Protein AF-A0A530ADJ6-F1 (afdb_monomer_lite)

Sequence (115 aa):
MTLPSDALRDAIGQTRDKWGWFVALGVLLLIFGGIAFGNLFIATVASVYVVGWLMLMAGIIEIIHAFGVKTWGRFFYWLLSGLLYAVAGFFAFDNPLLASAVLTLLLAIALIASG

pLDDT: mean 85.09, std 7.75, range [54.53, 97.19]

Structure (mmCIF, N/CA/C/O backbone):
data_AF-A0A530ADJ6-F1
#
_entry.id   AF-A0A530ADJ6-F1
#
loop_
_atom_site.group_PDB
_atom_site.id
_atom_site.type_symbol
_atom_site.label_atom_id
_atom_site.label_alt_id
_atom_site.label_comp_id
_atom_site.label_asym_id
_atom_site.label_entity_id
_atom_site.label_seq_id
_atom_site.pdbx_PDB_ins_code
_atom_site.Cartn_x
_atom_site.Cartn_y
_atom_site.Cartn_z
_atom_site.occupancy
_atom_site.B_iso_or_equiv
_atom_site.auth_seq_id
_atom_site.auth_comp_id
_atom_site.auth_asym_id
_atom_site.auth_atom_id
_atom_site.pdbx_PDB_model_num
ATOM 1 N N . MET A 1 1 ? 17.556 -6.474 54.562 1.00 54.53 1 MET A N 1
ATOM 2 C CA . MET A 1 1 ? 17.461 -6.938 53.164 1.00 54.53 1 MET A CA 1
ATOM 3 C C . MET A 1 1 ? 16.010 -7.326 52.933 1.00 54.53 1 MET A C 1
ATOM 5 O O . MET A 1 1 ? 15.621 -8.417 53.322 1.00 54.53 1 MET A O 1
ATOM 9 N N . THR A 1 2 ? 15.182 -6.388 52.472 1.00 59.28 2 THR A N 1
ATOM 10 C CA . THR A 1 2 ? 13.768 -6.649 52.160 1.00 59.28 2 THR A CA 1
ATOM 11 C C . THR A 1 2 ? 13.702 -7.536 50.921 1.00 59.28 2 THR A C 1
ATOM 13 O O . THR A 1 2 ? 14.470 -7.350 49.975 1.00 59.28 2 THR A O 1
ATOM 16 N N . LEU A 1 3 ? 12.876 -8.576 50.973 1.00 68.12 3 LEU A N 1
ATOM 17 C CA . LEU A 1 3 ? 12.874 -9.622 49.962 1.00 68.12 3 LEU A CA 1
ATOM 18 C C . LEU A 1 3 ? 12.209 -9.103 48.674 1.00 68.12 3 LEU A C 1
ATOM 20 O O . LEU A 1 3 ? 11.205 -8.393 48.749 1.00 68.12 3 LEU A O 1
ATOM 24 N N . PRO A 1 4 ? 12.693 -9.499 47.481 1.00 72.88 4 PRO A N 1
ATOM 25 C CA . PRO A 1 4 ? 12.060 -9.165 46.197 1.00 72.88 4 PRO A CA 1
ATOM 26 C C . PRO A 1 4 ? 10.567 -9.531 46.125 1.00 72.88 4 PRO A C 1
ATOM 28 O O . PRO A 1 4 ? 9.810 -8.951 45.348 1.00 72.88 4 PRO A O 1
ATOM 31 N N . SER A 1 5 ? 10.136 -10.487 46.953 1.00 70.81 5 SER A N 1
ATOM 32 C CA . SER A 1 5 ? 8.747 -10.919 47.090 1.00 70.81 5 SER A CA 1
ATOM 33 C C . SER A 1 5 ? 7.806 -9.817 47.568 1.00 70.81 5 SER A C 1
ATOM 35 O O . SER A 1 5 ? 6.652 -9.809 47.147 1.00 70.81 5 SER A O 1
ATOM 37 N N . ASP A 1 6 ? 8.271 -8.898 48.414 1.00 77.06 6 ASP A N 1
ATOM 38 C CA . ASP A 1 6 ? 7.421 -7.846 48.985 1.00 77.06 6 ASP A CA 1
ATOM 39 C C . ASP A 1 6 ? 7.160 -6.751 47.945 1.00 77.06 6 ASP A C 1
ATOM 41 O O . ASP A 1 6 ? 6.018 -6.356 47.727 1.00 77.06 6 ASP A O 1
ATOM 45 N N . ALA A 1 7 ? 8.193 -6.379 47.181 1.00 77.44 7 ALA A N 1
ATOM 46 C CA . ALA A 1 7 ? 8.068 -5.462 46.049 1.00 77.44 7 ALA A CA 1
ATOM 47 C C . ALA A 1 7 ? 7.154 -6.019 44.937 1.00 77.44 7 ALA A C 1
ATOM 49 O O . ALA A 1 7 ? 6.353 -5.281 44.361 1.00 77.44 7 ALA A O 1
ATOM 50 N N . LEU A 1 8 ? 7.232 -7.326 44.650 1.00 76.31 8 LEU A N 1
ATOM 51 C CA . LEU A 1 8 ? 6.326 -7.987 43.701 1.00 76.31 8 LEU A CA 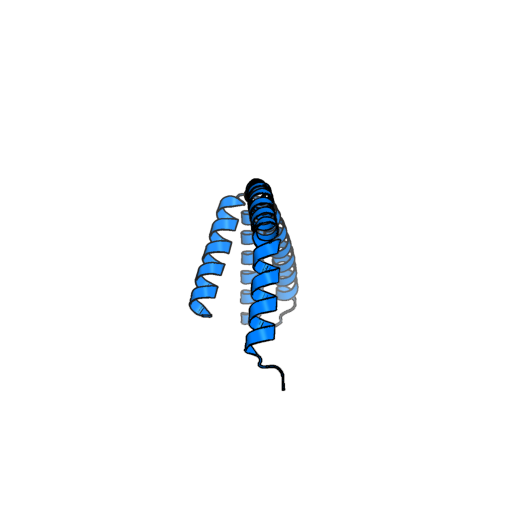1
ATOM 52 C C . LEU A 1 8 ? 4.878 -7.999 44.205 1.00 76.31 8 LEU A C 1
ATOM 54 O O . LEU A 1 8 ? 3.959 -7.739 43.429 1.00 76.31 8 LEU A O 1
ATOM 58 N N . ARG A 1 9 ? 4.657 -8.273 45.495 1.00 77.44 9 ARG A N 1
ATOM 59 C CA . ARG A 1 9 ? 3.319 -8.258 46.106 1.00 77.44 9 ARG A CA 1
ATOM 60 C C . ARG A 1 9 ? 2.690 -6.865 46.069 1.00 77.44 9 ARG A C 1
ATOM 62 O O . ARG A 1 9 ? 1.520 -6.762 45.700 1.00 77.44 9 ARG A O 1
ATOM 69 N N . ASP A 1 10 ? 3.464 -5.819 46.347 1.00 78.38 10 ASP A N 1
ATOM 70 C CA . ASP A 1 10 ? 3.004 -4.428 46.265 1.00 78.38 10 ASP A CA 1
ATOM 71 C C . ASP A 1 10 ? 2.699 -3.993 44.824 1.00 78.38 10 ASP A C 1
ATOM 73 O O . ASP A 1 10 ? 1.690 -3.327 44.577 1.00 78.38 10 ASP A O 1
ATOM 77 N N . ALA A 1 11 ? 3.515 -4.401 43.847 1.00 74.69 11 ALA A N 1
ATOM 78 C CA . ALA A 1 11 ? 3.263 -4.120 42.431 1.00 74.69 11 ALA A CA 1
ATOM 79 C C . ALA A 1 11 ? 1.991 -4.823 41.914 1.00 74.69 11 ALA A C 1
ATOM 81 O O . ALA A 1 11 ? 1.190 -4.229 41.183 1.00 74.69 11 ALA A O 1
ATOM 82 N N . ILE A 1 12 ? 1.765 -6.075 42.328 1.00 75.75 12 ILE A N 1
ATOM 83 C CA . ILE A 1 12 ? 0.544 -6.830 42.005 1.00 75.75 12 ILE A CA 1
ATOM 84 C C . ILE A 1 12 ? -0.675 -6.198 42.693 1.00 75.75 12 ILE A C 1
ATOM 86 O O . ILE A 1 12 ? -1.726 -6.071 42.064 1.00 75.75 12 ILE A O 1
ATOM 90 N N . GLY A 1 13 ? -0.537 -5.757 43.948 1.00 75.06 13 GLY A N 1
ATOM 91 C CA . GLY A 1 13 ? -1.580 -5.042 44.689 1.00 75.06 13 GLY A CA 1
ATOM 92 C C . GLY A 1 13 ? -2.013 -3.750 43.991 1.00 75.06 13 GLY A C 1
ATOM 93 O O . GLY A 1 13 ? -3.196 -3.577 43.706 1.00 75.06 13 GLY A O 1
ATOM 94 N N . GLN A 1 14 ? -1.055 -2.903 43.604 1.00 72.25 14 GLN A N 1
ATOM 95 C CA . GLN A 1 14 ? -1.323 -1.652 42.878 1.00 72.25 14 GLN A CA 1
ATOM 96 C C . GLN A 1 14 ? -1.936 -1.875 41.488 1.00 72.25 14 GLN A C 1
ATOM 98 O O . GLN A 1 14 ? -2.776 -1.091 41.042 1.00 72.25 14 GLN A O 1
ATOM 103 N N . THR A 1 15 ? -1.540 -2.947 40.794 1.00 67.69 15 THR A N 1
ATOM 104 C CA . THR A 1 15 ? -2.131 -3.312 39.495 1.00 67.69 15 THR A CA 1
ATOM 105 C C . THR A 1 15 ? -3.567 -3.802 39.663 1.00 67.69 15 THR A C 1
ATOM 107 O O . THR A 1 15 ? -4.422 -3.487 38.836 1.00 67.69 15 THR A O 1
ATOM 110 N N . ARG A 1 16 ? -3.857 -4.536 40.746 1.00 73.81 16 ARG A N 1
ATOM 111 C CA . ARG A 1 16 ? -5.198 -5.048 41.046 1.00 73.81 16 ARG A CA 1
ATOM 112 C C . ARG A 1 16 ? -6.171 -3.938 41.447 1.00 73.81 16 ARG A C 1
ATOM 114 O O . ARG A 1 16 ? -7.303 -3.957 40.974 1.00 73.81 16 ARG A O 1
ATOM 121 N N . ASP A 1 17 ? -5.709 -2.935 42.193 1.00 75.75 17 ASP A N 1
ATOM 122 C CA . ASP A 1 17 ? -6.491 -1.725 42.500 1.00 75.75 17 ASP A CA 1
ATOM 123 C C . ASP A 1 17 ? -6.848 -0.920 41.243 1.00 75.75 17 ASP A C 1
ATOM 125 O O . ASP A 1 17 ? -7.931 -0.344 41.143 1.00 75.75 17 ASP A O 1
ATOM 129 N N . LYS A 1 18 ? -5.964 -0.912 40.238 1.00 80.12 18 LYS A N 1
ATOM 130 C CA . LYS A 1 18 ? -6.188 -0.217 38.959 1.00 80.12 18 LYS A CA 1
ATOM 131 C C . LYS A 1 18 ? -6.718 -1.126 37.851 1.00 80.12 18 LYS A C 1
ATOM 133 O O . LYS A 1 18 ? -6.857 -0.674 36.716 1.00 80.12 18 LYS A O 1
ATOM 138 N N . TRP A 1 19 ? -7.049 -2.383 38.143 1.00 85.88 19 TRP A N 1
ATOM 139 C CA . TRP A 1 19 ? -7.450 -3.357 37.124 1.00 85.88 19 TRP A CA 1
ATOM 140 C C . TRP A 1 19 ? -8.697 -2.904 36.354 1.00 85.88 19 TRP A C 1
ATOM 142 O O . TRP A 1 19 ? -8.735 -2.998 35.130 1.00 85.88 19 TRP A O 1
ATOM 152 N N . GLY A 1 20 ? -9.665 -2.291 37.046 1.00 87.06 20 GLY A N 1
ATOM 153 C CA . GLY A 1 20 ? -10.836 -1.684 36.404 1.00 87.06 20 GLY A CA 1
ATOM 154 C C . GLY A 1 20 ? -10.481 -0.550 35.434 1.00 87.06 20 GLY A C 1
ATOM 155 O O . GLY A 1 20 ? -11.103 -0.429 34.382 1.00 87.06 20 GLY A O 1
ATOM 156 N N . TRP A 1 21 ? -9.438 0.234 35.730 1.00 90.38 21 TRP A N 1
ATOM 157 C CA . TRP A 1 21 ? -8.937 1.281 34.834 1.00 90.38 21 TRP A CA 1
ATOM 158 C C . TRP A 1 21 ? -8.268 0.695 33.587 1.00 90.38 21 TRP A C 1
ATOM 160 O O . TRP A 1 21 ? -8.498 1.178 32.481 1.00 90.38 21 TRP A O 1
ATOM 170 N N . PHE A 1 22 ? -7.493 -0.384 33.738 1.00 87.56 22 PHE A N 1
ATOM 171 C CA . PHE A 1 22 ? -6.913 -1.103 32.600 1.00 87.56 22 PHE A CA 1
ATOM 172 C C . PHE A 1 22 ? -7.984 -1.724 31.699 1.00 87.56 22 PHE A C 1
ATOM 174 O O . PHE A 1 22 ? -7.879 -1.627 30.477 1.00 87.56 22 PHE A O 1
ATOM 181 N N . VAL A 1 23 ? -9.036 -2.310 32.277 1.00 92.06 23 VAL A N 1
ATOM 182 C CA . VAL A 1 23 ? -10.172 -2.840 31.508 1.00 92.06 23 VAL A CA 1
ATOM 183 C C . VAL A 1 23 ? -10.916 -1.713 30.793 1.00 92.06 23 VAL A C 1
ATOM 185 O O . VAL A 1 23 ? -11.200 -1.839 29.606 1.00 92.06 23 VAL A O 1
ATOM 188 N N . ALA A 1 24 ? -11.172 -0.588 31.467 1.00 93.62 24 ALA A N 1
ATOM 189 C CA . ALA A 1 24 ? -11.799 0.578 30.850 1.00 93.62 24 ALA A CA 1
ATOM 190 C C . ALA A 1 24 ? -10.963 1.134 29.685 1.00 93.62 24 ALA A C 1
ATOM 192 O O . ALA A 1 24 ? -11.515 1.414 28.624 1.00 93.62 24 ALA A O 1
ATOM 193 N N . LEU A 1 25 ? -9.636 1.224 29.841 1.00 93.44 25 LEU A N 1
ATOM 194 C CA . LEU A 1 25 ? -8.725 1.591 28.754 1.00 93.44 25 LEU A CA 1
ATOM 195 C C . LEU A 1 25 ? -8.763 0.580 27.604 1.00 93.44 25 LEU A C 1
ATOM 197 O O . LEU A 1 25 ? -8.786 0.990 26.448 1.00 93.44 25 LEU A O 1
ATOM 201 N N . GLY A 1 26 ? -8.812 -0.721 27.897 1.00 92.44 26 GLY A N 1
ATOM 202 C CA . GLY A 1 26 ? -8.947 -1.768 26.883 1.00 92.44 26 GLY A CA 1
ATOM 203 C C . GLY A 1 26 ? -10.256 -1.664 26.098 1.00 92.44 26 GLY A C 1
ATOM 204 O O . GLY A 1 26 ? -10.246 -1.725 24.871 1.00 92.44 26 GLY A O 1
ATOM 205 N N . VAL A 1 27 ? -11.380 -1.435 26.781 1.00 95.94 27 VAL A N 1
ATOM 206 C CA . VAL A 1 27 ? -12.688 -1.216 26.142 1.00 95.94 27 VAL A CA 1
ATOM 207 C C . VAL A 1 27 ? -12.682 0.066 25.314 1.00 95.94 27 VAL A C 1
ATOM 209 O O . VAL A 1 27 ? -13.147 0.063 24.177 1.00 95.94 27 VAL A O 1
ATOM 212 N N . LEU A 1 28 ? -12.110 1.150 25.840 1.00 96.31 28 LEU A N 1
ATOM 213 C CA . LEU A 1 28 ? -11.974 2.406 25.109 1.00 96.31 28 LEU A CA 1
ATOM 214 C C . LEU A 1 28 ? -11.125 2.226 23.840 1.00 96.31 28 LEU A C 1
ATOM 216 O O . LEU A 1 28 ? -11.499 2.718 22.778 1.00 96.31 28 LEU A O 1
ATOM 220 N N . LEU A 1 29 ? -10.0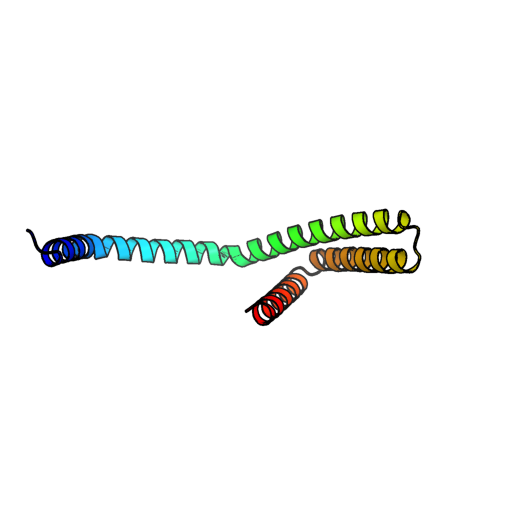26 1.472 23.928 1.00 92.50 29 LEU A N 1
ATOM 221 C CA . LEU A 1 29 ? -9.193 1.106 22.783 1.00 92.50 29 LEU A CA 1
ATOM 222 C C . LEU A 1 29 ? -9.937 0.220 21.780 1.00 92.50 29 LEU A C 1
ATOM 224 O O . LEU A 1 29 ? -9.771 0.425 20.583 1.00 92.50 29 LEU A O 1
ATOM 228 N N . LEU A 1 30 ? -10.776 -0.719 22.225 1.00 94.38 30 LEU A N 1
ATOM 229 C CA . LEU A 1 30 ? -11.623 -1.516 21.330 1.00 94.38 30 LEU A CA 1
ATOM 230 C C . LEU A 1 30 ? -12.641 -0.645 20.590 1.00 94.38 30 LEU A C 1
ATOM 232 O O . LEU A 1 30 ? -12.846 -0.835 19.394 1.00 94.38 30 LEU A O 1
ATOM 236 N N . ILE A 1 31 ? -13.241 0.331 21.273 1.00 94.38 31 ILE A N 1
ATOM 237 C CA . ILE A 1 31 ? -14.165 1.288 20.656 1.00 94.38 31 ILE A CA 1
ATOM 238 C C . ILE A 1 31 ? -13.422 2.143 19.626 1.00 94.38 31 ILE A C 1
ATOM 240 O O . ILE A 1 31 ? -13.856 2.222 18.477 1.00 94.38 31 ILE A O 1
ATOM 244 N N . PHE A 1 32 ? -12.281 2.735 19.991 1.00 90.31 32 PHE A N 1
ATOM 245 C CA . PHE A 1 32 ? -11.471 3.510 19.047 1.00 90.31 32 PHE A CA 1
ATOM 246 C C . PHE A 1 32 ? -10.964 2.662 17.879 1.00 90.31 32 PHE A C 1
ATOM 248 O O . PHE A 1 32 ? -11.002 3.119 16.739 1.00 90.31 32 PHE A O 1
ATOM 255 N N . GLY A 1 33 ? -10.558 1.420 18.139 1.00 87.94 33 GLY A N 1
ATOM 256 C CA . GLY A 1 33 ? -10.175 0.451 17.120 1.00 87.94 33 GLY A CA 1
ATOM 257 C C . GLY A 1 33 ? -11.327 0.144 16.168 1.00 87.94 33 GLY A C 1
ATOM 258 O O . GLY A 1 33 ? -11.126 0.171 14.959 1.00 87.94 33 GLY A O 1
ATOM 259 N N . GLY A 1 34 ? -12.543 -0.057 16.684 1.00 89.56 34 GLY A N 1
ATOM 260 C CA . GLY A 1 34 ? -13.749 -0.257 15.877 1.00 89.56 34 GLY A CA 1
ATOM 261 C C . GLY A 1 34 ? -14.100 0.957 15.014 1.00 89.56 34 GLY A C 1
ATOM 262 O O . GLY A 1 34 ? -14.389 0.808 13.827 1.00 89.56 34 GLY A O 1
ATOM 263 N N . ILE A 1 35 ? -14.000 2.167 15.574 1.00 86.06 35 ILE A N 1
ATOM 264 C CA . ILE A 1 35 ? -14.196 3.423 14.830 1.00 86.06 35 ILE A CA 1
ATOM 265 C C . ILE A 1 35 ? -13.148 3.554 13.713 1.00 86.06 35 ILE A C 1
ATOM 267 O O . ILE A 1 35 ? -13.497 3.866 12.573 1.00 86.06 35 ILE A O 1
ATOM 271 N N . ALA A 1 36 ? -11.877 3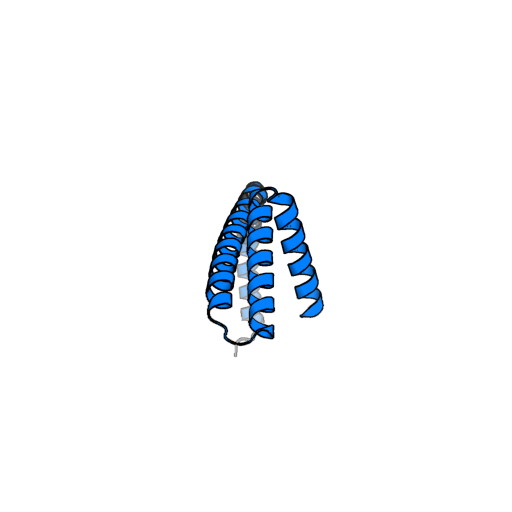.268 14.009 1.00 83.75 36 ALA A N 1
ATOM 272 C CA . ALA A 1 36 ? -10.801 3.275 13.021 1.00 83.75 36 ALA A CA 1
ATOM 273 C C . ALA A 1 36 ? -11.009 2.210 11.929 1.00 83.75 36 ALA A C 1
ATOM 275 O O . ALA A 1 36 ? -10.775 2.484 10.752 1.00 83.75 36 ALA A O 1
ATOM 276 N N . PHE A 1 37 ? -11.523 1.029 12.290 1.00 82.50 37 PHE A N 1
ATOM 277 C CA . PHE A 1 37 ? -11.856 -0.045 11.350 1.00 82.50 37 PHE A CA 1
ATOM 278 C C . PHE A 1 37 ? -12.943 0.369 10.351 1.00 82.50 37 PHE A C 1
ATOM 280 O O . PHE A 1 37 ? -12.886 -0.006 9.182 1.00 82.50 37 PHE A O 1
ATOM 287 N N . GLY A 1 38 ? -13.898 1.201 10.774 1.00 79.44 38 GLY A N 1
ATOM 288 C CA . GLY A 1 38 ? -14.896 1.782 9.872 1.00 79.44 38 GLY A CA 1
ATOM 289 C C . GLY A 1 38 ? -14.281 2.669 8.782 1.00 79.44 38 GLY A C 1
ATOM 290 O O . GLY A 1 38 ? -14.800 2.734 7.670 1.00 79.44 38 GLY A O 1
ATOM 291 N N . ASN A 1 39 ? -13.141 3.309 9.061 1.00 81.31 39 ASN A N 1
ATOM 292 C CA . ASN A 1 39 ? -12.418 4.134 8.090 1.00 81.31 39 ASN A CA 1
ATOM 293 C C . ASN A 1 39 ? -11.422 3.326 7.237 1.00 81.31 39 ASN A C 1
ATOM 295 O O . ASN A 1 39 ? -10.904 3.833 6.245 1.00 81.31 39 ASN A O 1
ATOM 299 N N . LEU A 1 40 ? -11.168 2.059 7.581 1.00 80.94 40 LEU A N 1
ATOM 300 C CA . LEU A 1 40 ? -10.118 1.244 6.967 1.00 80.94 40 LEU A CA 1
ATOM 301 C C . LEU A 1 40 ? -10.283 1.116 5.448 1.00 80.94 40 LEU A C 1
ATOM 303 O O . LEU A 1 40 ? -9.295 1.121 4.720 1.00 80.94 40 LEU A O 1
ATOM 307 N N . PHE A 1 41 ? -11.523 1.050 4.958 1.00 76.69 41 PHE A N 1
ATOM 308 C CA . PHE A 1 41 ? -11.804 0.998 3.523 1.00 76.69 41 PHE A CA 1
ATOM 309 C C . PHE A 1 41 ? -11.333 2.272 2.808 1.00 76.69 41 PHE A C 1
ATOM 311 O O . PHE A 1 41 ? -10.614 2.197 1.813 1.00 76.69 41 PHE A O 1
ATOM 318 N N . ILE A 1 42 ? -11.661 3.442 3.362 1.00 80.88 42 ILE A N 1
ATOM 319 C CA . ILE A 1 42 ? -11.230 4.742 2.832 1.00 80.88 42 ILE A CA 1
ATOM 320 C C . ILE A 1 42 ? -9.708 4.868 2.935 1.00 80.88 42 ILE A C 1
ATOM 322 O O . ILE A 1 42 ? -9.061 5.256 1.965 1.00 80.88 42 ILE A O 1
ATOM 326 N N . ALA A 1 43 ? -9.126 4.477 4.071 1.00 83.25 43 ALA A N 1
ATOM 327 C CA . ALA A 1 43 ? -7.682 4.488 4.284 1.00 83.25 43 ALA A CA 1
ATOM 328 C C . ALA A 1 43 ? -6.934 3.569 3.300 1.00 83.25 43 ALA A C 1
ATOM 330 O O . ALA A 1 43 ? -5.873 3.937 2.796 1.00 83.25 43 ALA A O 1
ATOM 331 N N . THR A 1 44 ? -7.500 2.402 2.981 1.00 84.50 44 THR A N 1
ATOM 332 C CA . THR A 1 44 ? -6.935 1.458 2.005 1.00 84.50 44 THR A CA 1
ATOM 333 C C . THR A 1 44 ? -6.968 2.056 0.606 1.00 84.50 44 THR A C 1
ATOM 335 O O . THR A 1 44 ? -5.944 2.088 -0.068 1.00 84.50 44 THR A O 1
ATOM 338 N N . VAL A 1 45 ? -8.114 2.592 0.184 1.00 82.19 45 VAL A N 1
ATOM 339 C CA . VAL A 1 45 ? -8.259 3.230 -1.131 1.00 82.19 45 VAL A CA 1
ATOM 340 C C . VAL A 1 45 ? -7.334 4.446 -1.262 1.00 82.19 45 VAL A C 1
ATOM 342 O O . VAL A 1 45 ? -6.632 4.577 -2.261 1.00 82.19 45 VAL A O 1
ATOM 345 N N . ALA A 1 46 ? -7.260 5.302 -0.239 1.00 85.69 46 ALA A N 1
ATOM 346 C CA . ALA A 1 46 ? -6.343 6.441 -0.217 1.00 85.69 46 ALA A CA 1
ATOM 347 C C . ALA A 1 46 ? -4.877 5.994 -0.333 1.00 85.69 46 ALA A C 1
ATOM 349 O O . ALA A 1 46 ? -4.110 6.572 -1.101 1.00 85.69 46 ALA A O 1
ATOM 350 N N . SER A 1 47 ? -4.502 4.930 0.381 1.00 85.12 47 SER A N 1
ATOM 351 C CA . SER A 1 47 ? -3.155 4.354 0.314 1.00 85.12 47 SER A CA 1
ATOM 352 C C . SER A 1 47 ? -2.837 3.813 -1.083 1.00 85.12 47 SER A C 1
ATOM 354 O O . SER A 1 47 ? -1.755 4.079 -1.600 1.00 85.12 47 SER A O 1
ATOM 356 N N . VAL A 1 48 ? -3.782 3.123 -1.734 1.00 88.12 48 VAL A N 1
ATOM 357 C CA . VAL A 1 48 ? -3.626 2.642 -3.120 1.00 88.12 48 VAL A CA 1
ATOM 358 C C . VAL A 1 48 ? -3.410 3.799 -4.086 1.00 88.12 48 VAL A C 1
ATOM 360 O O . VAL A 1 48 ? -2.533 3.704 -4.938 1.00 88.12 48 VAL A O 1
ATOM 363 N N . TYR A 1 49 ? -4.144 4.903 -3.939 1.00 86.62 49 TYR A N 1
ATOM 364 C CA . TYR A 1 49 ? -3.943 6.078 -4.786 1.00 86.62 49 TYR A CA 1
ATOM 365 C C . TYR A 1 49 ? -2.559 6.699 -4.612 1.00 86.62 49 TYR A C 1
ATOM 367 O O . TYR A 1 49 ? -1.914 7.048 -5.601 1.00 86.62 49 TYR A O 1
ATOM 375 N N . VAL A 1 50 ? -2.075 6.806 -3.373 1.00 88.06 50 VAL A N 1
ATOM 376 C CA . VAL A 1 50 ? -0.717 7.299 -3.103 1.00 88.06 50 VAL A CA 1
ATOM 377 C C . VAL A 1 50 ? 0.321 6.375 -3.740 1.00 88.06 50 VAL A C 1
ATOM 379 O O . VAL A 1 50 ? 1.220 6.853 -4.430 1.00 88.06 50 VAL A O 1
ATOM 382 N N . VAL A 1 51 ? 0.179 5.058 -3.570 1.00 89.00 51 VAL A N 1
ATOM 383 C CA . VAL A 1 51 ? 1.075 4.074 -4.195 1.00 89.00 51 VAL A CA 1
ATOM 384 C C . VAL A 1 51 ? 1.016 4.176 -5.720 1.00 89.00 51 VAL A C 1
ATOM 386 O O . VAL A 1 51 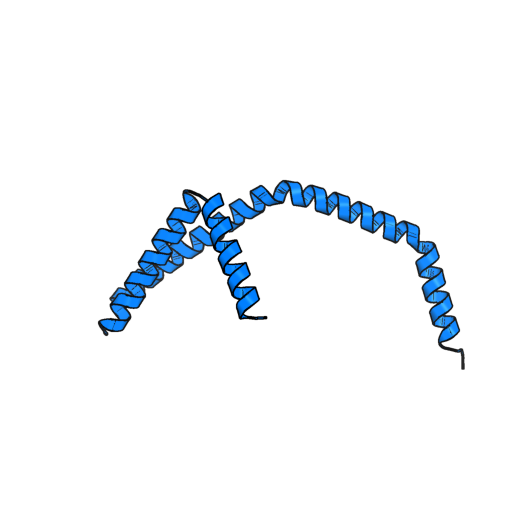? 2.062 4.279 -6.353 1.00 89.00 51 VAL A O 1
ATOM 389 N N . GLY A 1 52 ? -0.177 4.231 -6.314 1.00 88.75 52 GLY A N 1
ATOM 390 C CA . GLY A 1 52 ? -0.370 4.381 -7.757 1.00 88.75 52 GLY A CA 1
ATOM 391 C C . GLY A 1 52 ? 0.285 5.646 -8.311 1.00 88.75 52 GLY A C 1
ATOM 392 O O . GLY A 1 52 ? 0.948 5.598 -9.348 1.00 88.75 52 GLY A O 1
ATOM 393 N N . TRP A 1 53 ? 0.189 6.764 -7.588 1.00 91.38 53 TRP A N 1
ATOM 394 C CA . TRP A 1 53 ? 0.854 8.013 -7.963 1.00 91.38 53 TRP A CA 1
ATOM 395 C C . TRP A 1 53 ? 2.378 7.878 -7.966 1.00 91.38 53 TRP A C 1
ATOM 397 O O . TRP A 1 53 ? 3.045 8.274 -8.924 1.00 91.38 53 TRP A O 1
ATOM 407 N N . LEU A 1 54 ? 2.937 7.274 -6.917 1.00 91.56 54 LEU A N 1
ATOM 408 C CA . LEU A 1 54 ? 4.373 7.009 -6.831 1.00 91.56 54 LEU A CA 1
ATOM 409 C C . LEU A 1 54 ? 4.836 6.058 -7.942 1.00 91.56 54 LEU A C 1
ATOM 411 O O . LEU A 1 54 ? 5.901 6.279 -8.515 1.00 91.56 54 LEU A O 1
ATOM 415 N N . MET A 1 55 ? 4.028 5.051 -8.289 1.00 89.56 55 MET A N 1
ATOM 416 C CA . MET A 1 55 ? 4.313 4.130 -9.392 1.00 89.56 55 MET A CA 1
ATOM 417 C C . MET A 1 55 ? 4.361 4.844 -10.745 1.00 89.56 55 MET A C 1
ATOM 419 O O . MET A 1 55 ? 5.287 4.605 -11.518 1.00 89.56 55 MET A O 1
ATOM 423 N N . LEU A 1 56 ? 3.420 5.755 -11.020 1.00 90.75 56 LEU A N 1
ATOM 424 C CA . LEU A 1 56 ? 3.444 6.563 -12.244 1.00 90.75 56 LEU A CA 1
ATOM 425 C C . LEU A 1 56 ? 4.700 7.433 -12.321 1.00 90.75 56 LEU A C 1
ATOM 427 O O . LEU A 1 56 ? 5.380 7.448 -13.347 1.00 90.75 56 LEU A O 1
ATOM 431 N N . MET A 1 57 ? 5.030 8.129 -11.231 1.00 91.75 57 MET A N 1
ATOM 432 C CA . MET A 1 57 ? 6.222 8.977 -11.171 1.00 91.75 57 MET A CA 1
ATOM 433 C C . MET A 1 57 ? 7.501 8.160 -11.377 1.00 91.75 57 MET A C 1
ATOM 435 O O . MET A 1 57 ? 8.360 8.561 -12.162 1.00 91.75 57 MET A O 1
ATOM 439 N N . ALA A 1 58 ? 7.608 6.997 -10.729 1.00 88.94 58 ALA A N 1
ATOM 440 C CA . ALA A 1 58 ? 8.722 6.074 -10.923 1.00 88.94 58 ALA A CA 1
ATOM 441 C C . ALA A 1 58 ? 8.821 5.617 -12.385 1.00 88.94 58 ALA A C 1
ATOM 443 O O . ALA A 1 58 ? 9.889 5.732 -12.979 1.00 88.94 58 ALA A O 1
ATOM 444 N N . GLY A 1 59 ? 7.706 5.207 -12.998 1.00 87.12 59 GLY A N 1
ATOM 445 C CA . GLY A 1 59 ? 7.674 4.779 -14.397 1.00 87.12 59 GLY A CA 1
ATOM 446 C C . GLY A 1 59 ? 8.143 5.865 -15.368 1.00 87.12 59 GLY A C 1
ATOM 447 O O . GLY A 1 59 ? 8.961 5.599 -16.247 1.00 87.12 59 GLY A O 1
ATOM 448 N N . ILE A 1 60 ? 7.703 7.114 -15.174 1.00 89.12 60 ILE A N 1
ATOM 449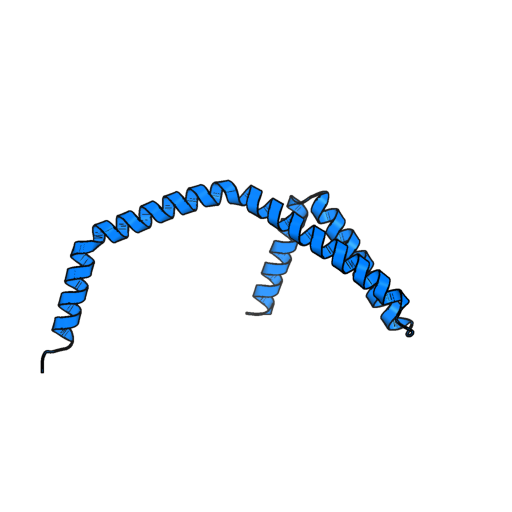 C CA . ILE A 1 60 ? 8.153 8.257 -15.986 1.00 89.12 60 ILE A CA 1
ATOM 450 C C . ILE A 1 60 ? 9.665 8.466 -15.834 1.00 89.12 60 ILE A C 1
ATOM 452 O O . ILE A 1 60 ? 10.370 8.636 -16.830 1.00 89.12 60 ILE A O 1
ATOM 456 N N . ILE A 1 61 ? 10.175 8.428 -14.601 1.00 89.50 61 ILE A N 1
ATOM 457 C CA . ILE A 1 61 ? 11.605 8.592 -14.321 1.00 89.50 61 ILE A CA 1
ATOM 458 C C . ILE A 1 61 ? 12.421 7.458 -14.956 1.00 89.50 61 ILE A C 1
ATOM 460 O O . ILE A 1 61 ? 13.472 7.734 -15.537 1.00 89.50 61 ILE A O 1
ATOM 464 N N . GLU A 1 62 ? 11.958 6.209 -14.877 1.00 87.50 62 GLU A N 1
ATOM 465 C CA . GLU A 1 62 ? 12.617 5.047 -15.486 1.00 87.50 62 GLU A CA 1
ATOM 466 C C . GLU A 1 62 ? 12.644 5.140 -17.012 1.00 87.50 62 GLU A C 1
ATOM 468 O O . GLU A 1 62 ? 13.688 4.902 -17.617 1.00 87.50 62 GLU A O 1
ATOM 473 N N . ILE A 1 63 ? 11.541 5.568 -17.633 1.00 86.12 63 ILE A N 1
ATOM 474 C CA . ILE A 1 63 ? 11.470 5.790 -19.082 1.00 86.12 63 ILE A CA 1
ATOM 475 C C . ILE A 1 63 ? 12.470 6.873 -19.505 1.00 86.12 63 ILE A C 1
ATOM 477 O O . ILE A 1 63 ? 13.226 6.666 -20.453 1.00 86.12 63 ILE A O 1
ATOM 481 N N . ILE A 1 64 ? 12.531 8.003 -18.791 1.00 86.75 64 ILE A N 1
ATOM 482 C CA . ILE A 1 64 ? 13.501 9.075 -19.078 1.00 86.75 64 ILE A CA 1
ATOM 483 C C . ILE A 1 64 ? 14.939 8.559 -18.924 1.00 86.75 64 ILE A C 1
ATOM 485 O O . ILE A 1 64 ? 15.779 8.807 -19.791 1.00 86.75 64 ILE A O 1
ATOM 489 N N . HIS A 1 65 ? 15.225 7.809 -17.855 1.00 84.06 65 HIS A N 1
ATOM 490 C CA . HIS A 1 65 ? 16.546 7.219 -17.634 1.00 84.06 65 HIS A CA 1
ATOM 491 C C . HIS A 1 65 ? 16.917 6.194 -18.701 1.00 84.06 65 HIS A C 1
ATOM 493 O O . HIS A 1 65 ? 18.086 6.153 -19.090 1.00 84.06 65 HIS A O 1
ATOM 499 N N . ALA A 1 66 ? 15.957 5.412 -19.207 1.00 83.88 66 ALA A N 1
ATOM 500 C CA . ALA A 1 66 ? 16.191 4.422 -20.252 1.00 83.88 66 ALA A CA 1
ATOM 501 C C . ALA A 1 66 ? 16.868 5.069 -21.467 1.00 83.88 66 ALA A C 1
ATOM 503 O O . ALA A 1 66 ? 17.904 4.581 -21.913 1.00 83.88 66 ALA A O 1
ATOM 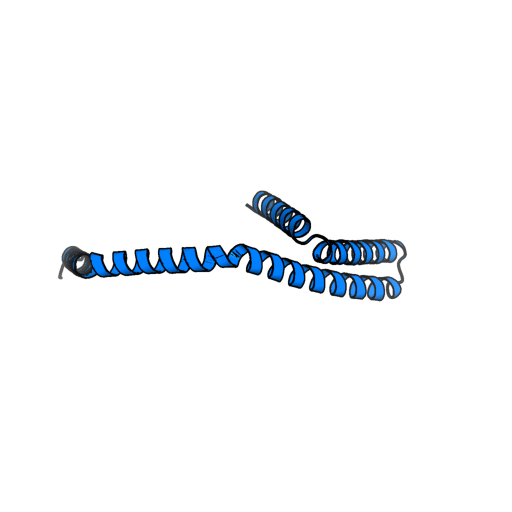504 N N . PHE A 1 67 ? 16.382 6.229 -21.921 1.00 81.31 67 PHE A N 1
ATOM 505 C CA . PHE A 1 67 ? 16.971 6.970 -23.046 1.00 81.31 67 PHE A CA 1
ATOM 506 C C . PHE A 1 67 ? 18.407 7.470 -22.802 1.00 81.31 67 PHE A C 1
ATOM 508 O O . PHE A 1 67 ? 19.123 7.754 -23.762 1.00 81.31 67 PHE A O 1
ATOM 515 N N . GLY A 1 68 ? 18.860 7.547 -21.548 1.00 77.44 68 GLY A N 1
ATOM 516 C CA . GLY A 1 68 ? 20.238 7.897 -21.194 1.00 77.44 68 GLY A CA 1
ATOM 517 C C . GLY A 1 68 ? 21.226 6.722 -21.230 1.00 77.44 68 GLY A C 1
ATOM 518 O O . GLY A 1 68 ? 22.441 6.942 -21.188 1.00 77.44 68 GLY A O 1
ATOM 519 N N . VAL A 1 69 ? 20.755 5.470 -21.307 1.00 77.12 69 VAL A N 1
ATOM 520 C CA . VAL A 1 69 ? 21.624 4.287 -21.203 1.00 77.12 69 VAL A CA 1
ATOM 521 C C . VAL A 1 69 ? 22.160 3.873 -22.577 1.00 77.12 69 VAL A C 1
ATOM 523 O O . VAL A 1 69 ? 21.430 3.386 -23.432 1.00 77.12 69 VAL A O 1
ATOM 526 N N . LYS A 1 70 ? 23.480 3.987 -22.782 1.00 67.50 70 LYS A N 1
ATOM 527 C CA . LYS A 1 70 ? 24.164 3.629 -24.047 1.00 67.50 70 LYS A CA 1
ATOM 528 C C . LYS A 1 70 ? 24.195 2.128 -24.381 1.00 67.50 70 LYS A C 1
ATOM 530 O O . LYS A 1 70 ? 24.636 1.754 -25.464 1.00 67.50 70 LYS A O 1
ATOM 535 N N . THR A 1 71 ? 23.766 1.254 -23.471 1.00 77.25 71 THR A N 1
ATOM 536 C CA . THR A 1 71 ? 23.800 -0.205 -23.656 1.00 77.25 71 THR A CA 1
ATOM 537 C C . THR A 1 71 ? 22.408 -0.738 -23.976 1.00 77.25 71 THR A C 1
ATOM 539 O O . THR A 1 71 ? 21.518 -0.672 -23.131 1.00 77.25 71 THR A O 1
ATOM 542 N N . TRP A 1 72 ? 22.253 -1.349 -25.153 1.00 72.62 72 TRP A N 1
ATOM 543 C CA . TRP A 1 72 ? 20.987 -1.899 -25.660 1.00 72.62 72 TRP A CA 1
ATOM 544 C C . TRP A 1 72 ? 20.265 -2.833 -24.677 1.00 72.62 72 TRP A C 1
ATOM 546 O O . TRP A 1 72 ? 19.061 -2.711 -24.490 1.00 72.62 72 TRP A O 1
ATOM 556 N N . GLY A 1 73 ? 20.990 -3.726 -23.994 1.00 78.94 73 GLY A N 1
ATOM 557 C CA . GLY A 1 73 ? 20.375 -4.642 -23.027 1.00 78.94 73 GLY A CA 1
ATOM 558 C C . GLY A 1 73 ? 19.731 -3.916 -21.842 1.00 78.94 73 GLY A C 1
ATOM 559 O O . GLY A 1 73 ? 18.576 -4.161 -21.516 1.00 78.94 73 GLY A O 1
ATOM 560 N N . ARG A 1 74 ? 20.446 -2.970 -21.218 1.00 79.94 74 ARG A N 1
ATOM 561 C CA . ARG A 1 74 ? 19.909 -2.197 -20.085 1.00 79.94 74 ARG A CA 1
ATOM 562 C C . ARG A 1 74 ? 18.804 -1.240 -20.519 1.00 79.94 74 ARG A C 1
ATOM 564 O O . ARG A 1 74 ? 17.840 -1.103 -19.779 1.00 79.94 74 ARG A O 1
ATOM 571 N N . PHE A 1 75 ? 18.917 -0.638 -21.703 1.00 81.38 75 PHE A N 1
ATOM 572 C CA . PHE A 1 75 ? 17.872 0.212 -22.278 1.00 81.38 75 PHE A CA 1
ATOM 573 C C . PHE A 1 75 ? 16.506 -0.490 -22.274 1.00 81.38 75 PHE A C 1
ATOM 575 O O . PHE A 1 75 ? 15.543 0.057 -21.745 1.00 81.38 75 PHE A O 1
ATOM 582 N N . PHE A 1 76 ? 16.435 -1.727 -22.782 1.00 85.38 76 PHE A N 1
ATOM 583 C CA . PHE A 1 76 ? 15.180 -2.485 -22.828 1.00 85.38 76 PHE A CA 1
ATOM 584 C C . PHE A 1 76 ? 14.625 -2.823 -21.442 1.00 85.38 76 PHE A C 1
ATOM 586 O O . PHE A 1 76 ? 13.419 -2.708 -21.246 1.00 85.38 76 PHE A O 1
ATOM 593 N N . TYR A 1 77 ? 15.472 -3.205 -20.479 1.00 86.25 77 TYR A N 1
ATOM 594 C CA . TYR A 1 77 ? 15.012 -3.482 -19.113 1.00 86.25 77 TYR A CA 1
ATOM 595 C C . TYR A 1 77 ? 14.413 -2.243 -18.440 1.00 86.25 77 TYR A C 1
ATOM 597 O O . TYR A 1 77 ? 13.319 -2.342 -17.895 1.00 86.25 77 TYR A O 1
ATOM 605 N N . TRP A 1 78 ? 15.085 -1.089 -18.523 1.00 85.06 78 TRP A N 1
ATOM 606 C CA . TRP A 1 78 ? 14.592 0.169 -17.943 1.00 85.06 78 TRP A CA 1
ATOM 607 C C . TRP A 1 78 ? 13.325 0.676 -18.637 1.00 85.06 78 TRP A C 1
ATOM 609 O O . TRP A 1 78 ? 12.406 1.155 -17.980 1.00 85.06 78 TRP A O 1
ATOM 619 N N . LEU A 1 79 ? 13.246 0.545 -19.964 1.00 87.38 79 LEU A N 1
ATOM 620 C CA . LEU A 1 79 ? 12.053 0.935 -20.713 1.00 87.38 79 LEU A CA 1
ATOM 621 C C . LEU A 1 79 ? 10.858 0.036 -20.360 1.00 87.38 79 LEU A C 1
ATOM 623 O O . LEU A 1 79 ? 9.753 0.532 -20.148 1.00 87.38 79 LEU A O 1
ATOM 627 N N . LEU A 1 80 ? 11.077 -1.282 -20.290 1.00 90.06 80 LEU A N 1
ATOM 628 C CA . LEU A 1 80 ? 10.025 -2.246 -19.984 1.00 90.06 80 LEU A CA 1
ATOM 629 C C . LEU A 1 80 ? 9.561 -2.133 -18.529 1.00 90.06 80 LEU A C 1
ATOM 631 O O . LEU A 1 80 ? 8.354 -2.172 -18.299 1.00 90.06 80 LEU A O 1
ATOM 635 N N . SER A 1 81 ? 10.472 -1.960 -17.561 1.00 89.12 81 SER A N 1
ATOM 636 C CA . SER A 1 81 ? 10.081 -1.740 -16.162 1.00 89.12 81 SER A CA 1
ATOM 637 C C . SER A 1 81 ? 9.340 -0.420 -16.000 1.00 89.12 81 SER A C 1
ATOM 639 O O . SER A 1 81 ? 8.287 -0.410 -15.368 1.00 89.12 81 SER A O 1
ATOM 641 N N . GLY A 1 82 ? 9.800 0.648 -16.658 1.00 88.38 82 GLY A N 1
ATOM 642 C CA . GLY A 1 82 ? 9.149 1.949 -16.580 1.00 88.38 82 GLY A CA 1
ATOM 643 C C . GLY A 1 82 ? 7.741 1.927 -17.170 1.00 88.38 82 GLY A C 1
ATOM 644 O O . GLY A 1 82 ? 6.803 2.465 -16.578 1.00 88.38 82 GLY A O 1
ATOM 645 N N . LEU A 1 83 ? 7.557 1.226 -18.294 1.00 90.50 83 LEU A N 1
ATOM 646 C CA . LEU A 1 83 ? 6.238 1.009 -18.884 1.00 90.50 83 LEU A CA 1
ATOM 647 C C . LEU A 1 83 ? 5.349 0.146 -17.978 1.00 90.50 83 LEU A C 1
ATOM 649 O O . LEU A 1 83 ? 4.178 0.471 -17.787 1.00 90.50 83 LEU A O 1
ATOM 653 N N . LEU A 1 84 ? 5.899 -0.918 -17.388 1.00 91.50 84 LEU A N 1
ATOM 654 C CA . LEU A 1 84 ? 5.182 -1.769 -16.439 1.00 91.50 84 LEU A CA 1
ATOM 655 C C . LEU A 1 84 ? 4.719 -0.964 -15.214 1.00 91.50 84 LEU A C 1
ATOM 657 O O . LEU A 1 84 ? 3.558 -1.067 -14.824 1.00 91.50 84 LEU A O 1
ATOM 661 N N . TYR A 1 85 ? 5.593 -0.126 -14.650 1.00 86.69 85 TYR A N 1
ATOM 662 C CA . TYR A 1 85 ? 5.287 0.767 -13.532 1.00 86.69 85 TYR A CA 1
ATOM 663 C C . TYR A 1 85 ? 4.195 1.776 -13.889 1.00 86.69 85 TYR A C 1
ATOM 665 O O . TYR A 1 85 ? 3.268 1.976 -13.104 1.00 86.69 85 TYR A O 1
ATOM 673 N N . ALA A 1 86 ? 4.260 2.368 -15.084 1.00 88.69 86 ALA A N 1
ATOM 674 C CA . ALA A 1 86 ? 3.245 3.302 -15.554 1.00 88.69 86 ALA A CA 1
ATOM 675 C C . ALA A 1 86 ? 1.874 2.622 -15.733 1.00 88.69 86 ALA A C 1
ATOM 677 O O . ALA A 1 86 ? 0.854 3.136 -15.275 1.00 88.69 86 ALA A O 1
ATOM 678 N N . VAL A 1 87 ? 1.841 1.438 -16.349 1.00 88.50 87 VAL A N 1
ATOM 679 C CA . VAL A 1 87 ? 0.602 0.670 -16.553 1.00 88.50 87 VAL A CA 1
ATOM 680 C C . VAL A 1 87 ? 0.016 0.206 -15.218 1.00 88.50 87 VAL A C 1
ATOM 682 O O . VAL A 1 87 ? -1.182 0.357 -14.987 1.00 88.50 87 VAL A O 1
ATOM 685 N N . ALA A 1 88 ? 0.847 -0.306 -14.310 1.00 86.25 88 ALA A N 1
ATOM 686 C CA . ALA A 1 88 ? 0.407 -0.715 -12.980 1.00 86.25 88 ALA A CA 1
ATOM 687 C C . ALA A 1 88 ? -0.111 0.475 -12.155 1.00 86.25 88 ALA A C 1
ATOM 689 O O . ALA A 1 88 ? -1.154 0.365 -11.511 1.00 86.25 88 ALA A O 1
ATOM 690 N N . GLY A 1 89 ? 0.565 1.627 -12.231 1.00 86.12 89 GLY A N 1
ATOM 691 C CA . GLY A 1 89 ? 0.100 2.873 -11.627 1.00 86.12 89 GLY A CA 1
ATOM 692 C C . GLY A 1 89 ? -1.259 3.303 -12.178 1.00 86.12 89 GLY A C 1
ATOM 693 O O . GLY A 1 89 ? -2.153 3.619 -11.401 1.00 86.12 89 GLY A O 1
ATOM 694 N N . PHE A 1 90 ? -1.463 3.231 -13.495 1.00 88.94 90 PHE A N 1
ATOM 695 C CA . PHE A 1 90 ? -2.754 3.525 -14.123 1.00 88.94 90 PHE A CA 1
ATOM 696 C C . PHE A 1 90 ? -3.873 2.586 -13.639 1.00 88.94 90 PHE A C 1
ATOM 698 O O . PHE A 1 90 ? -4.938 3.055 -13.239 1.00 88.94 90 PHE A O 1
ATOM 705 N N . PHE A 1 91 ? -3.621 1.274 -13.583 1.00 85.75 91 PHE A N 1
ATOM 706 C CA . PHE A 1 91 ? -4.588 0.309 -13.045 1.00 85.75 91 PHE A CA 1
ATOM 707 C C . PHE A 1 91 ? -4.915 0.542 -11.565 1.00 85.75 91 PHE A C 1
ATOM 709 O O . PHE A 1 91 ? -6.042 0.276 -11.146 1.00 85.75 91 PHE A O 1
ATOM 716 N N . ALA A 1 92 ? -3.971 1.072 -10.780 1.00 86.81 92 ALA A N 1
ATOM 717 C CA . ALA A 1 92 ? -4.226 1.449 -9.393 1.00 86.81 92 ALA A CA 1
ATOM 718 C C . ALA A 1 92 ? -5.246 2.592 -9.260 1.00 86.81 92 ALA A C 1
ATOM 720 O O . ALA A 1 92 ? -5.980 2.623 -8.272 1.00 86.81 92 ALA A O 1
ATOM 721 N N . PHE A 1 93 ? -5.337 3.485 -10.252 1.00 86.06 93 PHE A N 1
ATOM 722 C CA . PHE A 1 93 ? -6.373 4.522 -10.301 1.00 86.06 93 PHE A CA 1
ATOM 723 C C . PHE A 1 93 ? -7.713 3.998 -10.821 1.00 86.06 93 PHE A C 1
ATOM 725 O O . PHE A 1 93 ? -8.751 4.346 -10.267 1.00 86.06 93 PHE A O 1
ATOM 732 N N . ASP A 1 94 ? -7.691 3.175 -11.870 1.00 87.25 94 ASP A N 1
ATOM 733 C CA . ASP A 1 94 ? -8.905 2.676 -12.529 1.00 87.25 94 ASP A CA 1
ATOM 734 C C . ASP A 1 94 ? -9.671 1.673 -11.650 1.00 87.25 94 ASP A C 1
ATOM 736 O O . ASP A 1 94 ? -10.895 1.718 -11.545 1.00 87.25 94 ASP A O 1
ATOM 740 N N . ASN A 1 95 ? -8.947 0.784 -10.962 1.00 87.69 95 ASN A N 1
ATOM 741 C CA . ASN A 1 95 ? -9.533 -0.271 -10.139 1.00 87.69 95 ASN A CA 1
ATOM 742 C C . ASN A 1 95 ? -8.773 -0.442 -8.809 1.00 87.69 95 ASN A C 1
ATOM 744 O O . ASN A 1 95 ? -8.054 -1.431 -8.614 1.00 87.69 95 ASN A O 1
ATOM 748 N N . PRO A 1 96 ? -8.969 0.472 -7.836 1.00 83.31 96 PRO A N 1
ATOM 749 C CA . PRO A 1 96 ? -8.222 0.463 -6.578 1.00 83.31 96 PRO A CA 1
ATOM 750 C C . PRO A 1 96 ? -8.464 -0.794 -5.724 1.00 83.31 96 PRO A C 1
ATOM 752 O O . PRO A 1 96 ? -7.586 -1.186 -4.957 1.00 83.31 96 PRO A O 1
ATOM 755 N N . LEU A 1 97 ? -9.617 -1.465 -5.870 1.00 85.88 97 LEU A N 1
ATOM 756 C CA . LEU A 1 97 ? -9.892 -2.745 -5.195 1.00 85.88 97 LEU A CA 1
ATOM 757 C C . LEU A 1 97 ? -9.009 -3.885 -5.715 1.00 85.88 97 LEU A C 1
ATOM 759 O O . LEU A 1 97 ? -8.508 -4.687 -4.932 1.00 85.88 97 LEU A O 1
ATOM 763 N N . LEU A 1 98 ? -8.826 -3.978 -7.033 1.00 87.06 98 LEU A N 1
ATOM 764 C CA . LEU A 1 98 ? -7.980 -5.017 -7.616 1.00 87.06 98 LEU A CA 1
ATOM 765 C C . LEU A 1 98 ? -6.511 -4.732 -7.295 1.00 87.06 98 LEU A C 1
ATOM 767 O O . LEU A 1 98 ? -5.771 -5.639 -6.914 1.00 87.06 98 LEU A O 1
ATOM 771 N N . ALA A 1 99 ? -6.106 -3.464 -7.372 1.00 88.50 99 ALA A N 1
ATOM 772 C CA . ALA A 1 99 ? -4.753 -3.047 -7.034 1.00 88.50 99 ALA A CA 1
ATOM 773 C C . ALA A 1 99 ? -4.402 -3.310 -5.560 1.00 88.50 99 ALA A C 1
ATOM 775 O O . ALA A 1 99 ? -3.324 -3.840 -5.288 1.00 88.50 99 ALA A O 1
ATOM 776 N N . SER A 1 100 ? -5.303 -3.023 -4.609 1.00 88.88 100 SER A N 1
ATOM 777 C CA . SER A 1 100 ? -5.068 -3.346 -3.193 1.00 88.88 100 SER A CA 1
ATOM 778 C C . SER A 1 100 ? -4.911 -4.847 -2.960 1.00 88.88 100 SER A C 1
ATOM 780 O O . SER A 1 100 ? -4.019 -5.253 -2.213 1.00 88.88 100 SER A O 1
ATOM 782 N N . ALA A 1 101 ? -5.722 -5.677 -3.621 1.00 89.69 101 ALA A N 1
ATOM 783 C CA . ALA A 1 101 ? -5.628 -7.129 -3.514 1.00 89.69 101 ALA A CA 1
ATOM 784 C C . ALA A 1 101 ? -4.280 -7.647 -4.033 1.00 89.69 101 ALA A C 1
ATOM 786 O O . ALA A 1 101 ? -3.620 -8.428 -3.348 1.00 89.69 101 ALA A O 1
ATOM 787 N N . VAL A 1 102 ? -3.830 -7.170 -5.197 1.00 90.44 102 VAL A N 1
ATOM 788 C CA . VAL A 1 102 ? -2.526 -7.546 -5.765 1.00 90.44 102 VAL A CA 1
ATOM 789 C C . VAL A 1 102 ? -1.382 -7.098 -4.857 1.00 90.44 102 VAL A C 1
ATOM 791 O O . VAL A 1 102 ? -0.522 -7.912 -4.533 1.00 90.44 102 VAL A O 1
ATOM 794 N N . LEU A 1 103 ? -1.382 -5.845 -4.389 1.00 87.62 103 LEU A N 1
ATOM 795 C CA . LEU A 1 103 ? -0.360 -5.346 -3.460 1.00 87.62 103 LEU A CA 1
ATOM 796 C C . LEU A 1 103 ? -0.321 -6.165 -2.162 1.00 87.62 103 LEU A C 1
ATOM 798 O O . LEU A 1 103 ? 0.756 -6.502 -1.675 1.00 87.62 103 LEU A O 1
ATOM 802 N N . THR A 1 104 ? -1.488 -6.538 -1.634 1.00 91.25 104 THR A N 1
ATOM 803 C CA . THR A 1 104 ? -1.602 -7.375 -0.431 1.00 91.25 104 THR A CA 1
ATOM 804 C C . THR A 1 104 ? -1.077 -8.789 -0.675 1.00 91.25 104 THR A C 1
ATOM 806 O O . THR A 1 104 ? -0.361 -9.326 0.167 1.00 91.25 104 THR A O 1
ATOM 809 N N . LEU A 1 105 ? -1.381 -9.392 -1.829 1.00 92.62 105 LEU A N 1
ATOM 810 C CA . LEU A 1 105 ? -0.853 -10.707 -2.205 1.00 92.62 105 LEU A CA 1
ATOM 811 C C . LEU A 1 105 ? 0.667 -10.679 -2.367 1.00 92.62 105 LEU A C 1
ATOM 813 O O . LEU A 1 105 ? 1.347 -11.575 -1.872 1.00 92.62 105 LEU A O 1
ATOM 817 N N . LEU A 1 106 ? 1.207 -9.645 -3.013 1.00 93.38 106 LEU A N 1
ATOM 818 C CA . LEU A 1 106 ? 2.652 -9.457 -3.133 1.00 93.38 106 LEU A CA 1
ATOM 819 C C . LEU A 1 106 ? 3.307 -9.315 -1.758 1.00 93.38 106 LEU A C 1
ATOM 821 O O . LEU A 1 106 ? 4.331 -9.947 -1.509 1.00 93.38 106 LEU A O 1
ATOM 825 N N . LEU A 1 107 ? 2.694 -8.547 -0.853 1.00 92.06 107 LEU A N 1
ATOM 826 C CA . LEU A 1 107 ? 3.158 -8.426 0.527 1.00 92.06 107 LEU A CA 1
ATOM 827 C C . LEU A 1 107 ? 3.133 -9.783 1.243 1.00 92.06 107 LEU A C 1
ATOM 829 O O . LEU A 1 107 ? 4.113 -10.146 1.886 1.00 92.06 107 LEU A O 1
ATOM 833 N N . ALA A 1 108 ? 2.055 -10.556 1.099 1.00 96.19 108 ALA A N 1
ATOM 834 C CA . ALA A 1 108 ? 1.942 -11.887 1.692 1.00 96.19 108 ALA A CA 1
ATOM 835 C C . ALA A 1 108 ? 3.041 -12.835 1.183 1.00 96.19 108 ALA A C 1
ATOM 837 O O . ALA A 1 108 ? 3.700 -13.497 1.983 1.00 96.19 108 ALA A O 1
ATOM 838 N N . ILE A 1 109 ? 3.285 -12.860 -0.130 1.00 97.06 109 ILE A N 1
ATOM 839 C CA . ILE A 1 109 ? 4.357 -13.659 -0.739 1.00 97.06 109 ILE A CA 1
ATOM 840 C C . ILE A 1 109 ? 5.728 -13.205 -0.225 1.00 97.06 109 ILE A C 1
ATOM 842 O O . ILE A 1 109 ? 6.550 -14.045 0.133 1.00 97.06 109 ILE A O 1
ATOM 846 N N . ALA A 1 110 ? 5.976 -11.895 -0.159 1.00 94.50 110 ALA A N 1
ATOM 847 C CA . ALA A 1 110 ? 7.238 -11.348 0.329 1.00 94.50 110 ALA A CA 1
ATOM 848 C C . ALA A 1 110 ? 7.499 -11.734 1.790 1.00 94.50 110 ALA A C 1
ATOM 850 O O . ALA A 1 110 ? 8.605 -12.154 2.116 1.00 94.50 110 ALA A O 1
ATOM 851 N N . LEU A 1 111 ? 6.476 -11.660 2.647 1.00 95.25 111 LEU A N 1
ATOM 852 C CA . LEU A 1 111 ? 6.572 -12.077 4.045 1.00 95.25 111 LEU A CA 1
ATOM 853 C C . LEU A 1 111 ? 6.899 -13.567 4.166 1.00 95.25 111 LEU A C 1
ATOM 855 O O . LEU A 1 111 ? 7.797 -13.911 4.927 1.00 95.25 111 LEU A O 1
ATOM 859 N N . ILE A 1 112 ? 6.240 -14.425 3.377 1.00 97.19 112 ILE A N 1
ATOM 860 C CA . ILE A 1 112 ? 6.535 -15.868 3.326 1.00 97.19 112 ILE A CA 1
ATOM 861 C C . ILE A 1 112 ? 7.966 -16.130 2.845 1.00 97.19 112 ILE A C 1
ATOM 863 O O . ILE A 1 112 ? 8.619 -17.033 3.348 1.00 97.19 112 ILE A O 1
ATOM 867 N N . ALA A 1 113 ? 8.457 -15.370 1.865 1.00 96.50 113 ALA A N 1
ATOM 868 C CA . ALA A 1 113 ? 9.805 -15.548 1.332 1.00 96.50 113 ALA A CA 1
ATOM 869 C C . ALA A 1 113 ? 10.906 -15.017 2.269 1.00 96.50 113 ALA A C 1
ATOM 871 O O . ALA A 1 113 ? 12.037 -15.493 2.204 1.00 96.50 113 ALA A O 1
ATOM 872 N N . SER A 1 114 ? 10.598 -14.002 3.084 1.00 92.62 114 SER A N 1
ATOM 873 C CA . SER A 1 114 ? 11.556 -13.344 3.988 1.00 92.62 114 SER A CA 1
ATOM 874 C C . SER A 1 114 ? 11.600 -13.917 5.408 1.00 92.62 114 SER A C 1
ATOM 876 O O . SER A 1 114 ? 12.560 -13.634 6.125 1.00 92.62 114 SER A O 1
ATOM 878 N N . GLY A 1 115 ? 10.557 -14.647 5.818 1.00 77.81 115 GLY A N 1
ATOM 879 C CA . GLY A 1 115 ? 10.441 -15.298 7.128 1.00 77.81 115 GLY A CA 1
ATOM 880 C C . GLY A 1 115 ? 11.031 -16.697 7.130 1.00 77.81 115 GLY A C 1
ATOM 881 O O . GLY A 1 115 ? 11.679 -17.035 8.143 1.00 77.81 115 GLY A O 1
#

Radius of gyration: 25.74 Å; chains: 1; bounding box: 39×25×79 Å

Foldseek 3Di:
DDDVVVVVVVVVVVCVVCVVVVVVVVVVVVVVVVVVVVCVVVVLLVVLLVQLVVLLVQLVVLLVVLVVDPDPVSSVVSNVSSVVSNVLSVCSVVPVPVNSVVVVVVVVVVVVVVD

Secondary structure (DSSP, 8-state):
---HHHHHHHHHHHHHHTHHHHHHHHHHHHHHHHHHHHHHHHHHHHHHHHHHHHHHHHHHHHHHHHHH---HHHHHHHHHHHHHHHHHHHHHHH-HHHHHHHHHHHHHHHHHHH-